Protein AF-A0A1Y2J7N5-F1 (afdb_monomer)

pLDDT: mean 80.91, std 19.7, range [40.22, 97.94]

Secondary structure (DSSP, 8-state):
------------------HHHHHHHHHHHHHTTS-HHHHHHHHHHHHHHHTTSS--TTGGGSS--

Mean predicted aligned error: 10.35 Å

Solvent-accessible surface area (backbone atoms only — not comparable to full-atom values): 4335 Å² total; per-residue (Å²): 136,84,83,81,75,80,80,78,81,68,82,84,83,85,80,91,74,55,72,72,57,49,54,50,50,50,52,50,12,57,76,64,77,44,50,61,69,54,43,52,50,52,53,51,50,54,49,34,31,75,72,66,77,38,88,50,87,78,64,77,79,78,74,88,126

Nearest PDB structures (foldseek):
  1bdv-assembly1_B  TM=9.602E-01  e=6.657E-01  Lederbergvirus P22
  6gts-assembly1_C-2  TM=7.362E-01  e=5.775E-01  Escherichia coli
  5x3t-assembly1_G  TM=7.152E-01  e=4.666E-01  Mycobacterium tuberculosis H37Rv
  5kko-assembly1_B-3  TM=4.671E-01  e=9.912E+00  Vibrio cholerae

Structure (mmCIF, N/CA/C/O backbone):
data_AF-A0A1Y2J7N5-F1
#
_entry.id   AF-A0A1Y2J7N5-F1
#
loop_
_atom_site.group_PDB
_atom_site.id
_atom_site.type_symbol
_atom_site.label_atom_id
_atom_site.label_alt_id
_atom_site.label_comp_id
_atom_site.label_asym_id
_atom_site.label_entity_id
_atom_site.label_seq_id
_atom_site.pdbx_PDB_ins_code
_atom_site.Cartn_x
_atom_site.Cartn_y
_atom_site.Cartn_z
_atom_site.occupancy
_atom_site.B_iso_or_equiv
_atom_site.auth_seq_id
_atom_site.auth_comp_id
_atom_site.auth_asym_id
_atom_site.auth_atom_id
_atom_site.pdbx_PDB_model_num
ATOM 1 N N . MET A 1 1 ? 28.502 29.096 4.134 1.00 40.94 1 MET A N 1
ATOM 2 C CA . MET A 1 1 ? 28.009 27.795 4.622 1.00 40.94 1 MET A CA 1
ATOM 3 C C . MET A 1 1 ? 26.617 27.634 4.046 1.00 40.94 1 MET A C 1
ATOM 5 O O . MET A 1 1 ? 25.754 28.414 4.414 1.00 40.94 1 MET A O 1
ATOM 9 N N . SER A 1 2 ? 26.442 26.769 3.047 1.00 45.75 2 SER A N 1
ATOM 10 C CA . SER A 1 2 ? 25.147 26.589 2.382 1.00 45.75 2 SER A CA 1
ATOM 11 C C . SER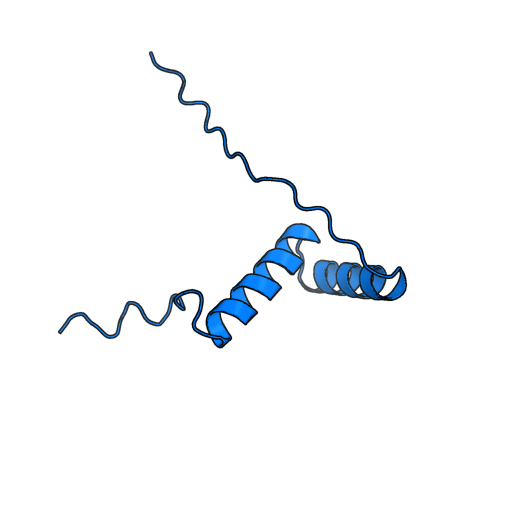 A 1 2 ? 24.382 25.489 3.103 1.00 45.75 2 SER A C 1
ATOM 13 O O . SER A 1 2 ? 24.815 24.338 3.093 1.00 45.75 2 SER A O 1
ATOM 15 N N . GLU A 1 3 ? 23.282 25.848 3.756 1.00 50.41 3 GLU A N 1
ATOM 16 C CA . GLU A 1 3 ? 22.349 24.888 4.335 1.00 50.41 3 GLU A CA 1
ATOM 17 C C . GLU A 1 3 ? 21.622 24.164 3.196 1.00 50.41 3 GLU A C 1
ATOM 19 O O . GLU A 1 3 ? 20.718 24.697 2.560 1.00 50.41 3 G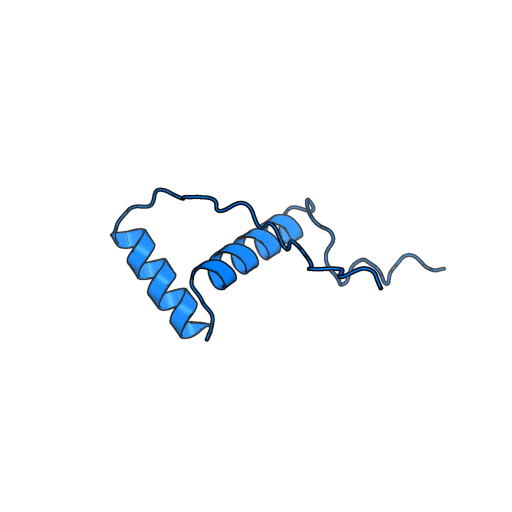LU A O 1
ATOM 24 N N . GLN A 1 4 ? 22.072 22.946 2.888 1.00 51.38 4 GLN A N 1
ATOM 25 C CA . GLN A 1 4 ? 21.314 21.982 2.096 1.00 51.38 4 GLN A CA 1
ATOM 26 C C . GLN A 1 4 ? 20.228 21.386 2.999 1.00 51.38 4 GLN A C 1
ATOM 28 O O . GLN A 1 4 ? 20.395 20.311 3.575 1.00 51.38 4 GLN A O 1
ATOM 33 N N . THR A 1 5 ? 19.106 22.084 3.151 1.00 52.53 5 THR A N 1
ATOM 34 C CA . THR A 1 5 ? 17.883 21.439 3.627 1.00 52.53 5 THR A CA 1
ATOM 35 C C . THR A 1 5 ? 17.333 20.623 2.465 1.00 52.53 5 THR A C 1
ATOM 37 O O . THR A 1 5 ? 16.876 21.164 1.465 1.00 52.53 5 THR A O 1
ATOM 40 N N . SER A 1 6 ? 17.479 19.304 2.564 1.00 52.38 6 SER A N 1
ATOM 41 C CA . SER A 1 6 ? 16.902 18.331 1.641 1.00 52.38 6 SER A CA 1
ATOM 42 C C . SER A 1 6 ? 15.381 18.500 1.600 1.00 52.38 6 SER A C 1
ATOM 44 O O . SER A 1 6 ? 14.668 17.984 2.462 1.00 52.38 6 SER A O 1
ATOM 46 N N . ASP A 1 7 ? 14.876 19.239 0.613 1.00 48.69 7 ASP A N 1
ATOM 47 C CA . ASP A 1 7 ? 13.455 19.275 0.282 1.00 48.69 7 ASP A CA 1
ATOM 48 C C . ASP A 1 7 ? 13.082 17.941 -0.369 1.00 48.69 7 ASP A C 1
ATOM 50 O O . ASP A 1 7 ? 12.992 17.803 -1.590 1.00 48.69 7 ASP A O 1
ATOM 54 N N . HIS A 1 8 ? 12.882 16.914 0.457 1.00 55.41 8 HIS A N 1
ATOM 55 C CA . HIS A 1 8 ? 12.305 15.644 0.029 1.00 55.41 8 HIS A CA 1
ATOM 56 C C . HIS A 1 8 ? 10.805 15.859 -0.250 1.00 55.41 8 HIS A C 1
ATOM 58 O O . HIS A 1 8 ? 9.929 15.384 0.476 1.00 55.41 8 HIS A O 1
ATOM 64 N N . PHE A 1 9 ? 10.491 16.628 -1.294 1.00 52.19 9 PHE A N 1
ATOM 65 C CA . PHE A 1 9 ? 9.127 16.871 -1.738 1.00 52.19 9 PHE A CA 1
ATOM 66 C C . PHE A 1 9 ? 8.572 15.573 -2.326 1.00 52.19 9 PHE A C 1
ATOM 68 O O . PHE A 1 9 ? 8.788 15.239 -3.488 1.00 52.19 9 PHE A O 1
ATOM 75 N N . THR A 1 10 ? 7.885 14.799 -1.490 1.00 65.62 10 THR A N 1
ATOM 76 C CA . THR A 1 10 ? 7.076 13.677 -1.961 1.00 65.62 10 THR A CA 1
ATOM 77 C C . THR A 1 10 ? 5.670 14.214 -2.163 1.00 65.62 10 THR A C 1
ATOM 79 O O . THR A 1 10 ? 4.971 14.502 -1.190 1.00 65.62 10 THR A O 1
ATOM 82 N N . GLU A 1 11 ? 5.269 14.397 -3.419 1.00 78.25 11 GLU A N 1
ATOM 83 C CA . GLU A 1 11 ? 3.911 14.815 -3.758 1.00 78.25 11 GLU A CA 1
ATOM 84 C C . GLU A 1 11 ? 2.899 13.857 -3.101 1.00 78.25 11 GLU A C 1
ATOM 86 O O . GLU A 1 11 ? 2.967 12.634 -3.268 1.00 78.25 11 GLU A O 1
ATOM 91 N N . ARG A 1 12 ? 1.988 14.393 -2.276 1.00 78.88 12 ARG A N 1
ATOM 92 C CA . ARG A 1 12 ? 0.991 13.574 -1.571 1.00 78.88 12 ARG A CA 1
ATOM 93 C C . ARG A 1 12 ? -0.151 13.237 -2.520 1.00 78.88 12 ARG A C 1
ATOM 95 O O . ARG A 1 12 ? -1.026 14.061 -2.760 1.00 78.88 12 ARG A O 1
ATOM 102 N N . ALA A 1 13 ? -0.181 11.995 -2.987 1.00 80.00 13 ALA A N 1
ATOM 103 C CA . ALA A 1 13 ? -1.327 11.457 -3.707 1.00 80.00 13 ALA A CA 1
ATOM 104 C C . ALA A 1 13 ? -2.469 11.084 -2.742 1.00 80.00 13 ALA A C 1
ATOM 106 O O . ALA A 1 13 ? -2.245 10.477 -1.689 1.00 80.00 13 ALA A O 1
ATOM 107 N N . VAL A 1 14 ? -3.704 11.423 -3.120 1.00 85.19 14 VAL A N 1
ATOM 108 C CA . VAL A 1 14 ? -4.925 11.031 -2.402 1.00 85.19 14 VAL A CA 1
ATOM 109 C C . VAL A 1 14 ? -5.666 9.989 -3.230 1.00 85.19 14 VAL A C 1
ATOM 111 O O . VAL A 1 14 ? -6.087 10.262 -4.352 1.00 85.19 14 VAL A O 1
ATOM 114 N N . PHE A 1 15 ? -5.858 8.801 -2.660 1.00 83.06 15 PHE A N 1
ATOM 115 C CA . PHE A 1 15 ? -6.566 7.703 -3.311 1.00 83.06 15 PHE A CA 1
ATOM 116 C C . PHE A 1 15 ? -7.957 7.548 -2.710 1.00 83.06 15 PHE A C 1
ATOM 118 O O . PHE A 1 15 ? -8.112 7.436 -1.494 1.00 83.06 15 PHE A O 1
ATOM 125 N N . LYS A 1 16 ? -8.973 7.507 -3.571 1.00 90.62 16 LYS A N 1
ATOM 126 C CA . LYS A 1 16 ? -10.314 7.081 -3.169 1.00 90.62 16 LYS A CA 1
ATOM 127 C C . LYS A 1 16 ? -10.352 5.555 -3.179 1.00 90.62 16 LYS A C 1
ATOM 129 O O . LYS A 1 16 ? -9.972 4.938 -4.169 1.00 90.62 16 LYS A O 1
ATOM 134 N N . CYS A 1 17 ? -10.816 4.958 -2.090 1.00 90.44 17 CYS A N 1
ATOM 135 C CA . CYS A 1 17 ? -11.069 3.525 -1.979 1.00 90.44 17 CYS A CA 1
ATOM 136 C C . CYS A 1 17 ? -12.365 3.302 -1.198 1.00 90.44 17 CYS A C 1
ATOM 138 O O . CYS A 1 17 ? -12.816 4.200 -0.482 1.00 90.44 17 CYS A O 1
ATOM 140 N N . SER A 1 18 ? -12.984 2.134 -1.374 1.00 96.75 18 SER A N 1
ATOM 141 C CA . SER A 1 18 ? -14.140 1.770 -0.559 1.00 96.75 18 SER A CA 1
ATOM 142 C C . SER A 1 18 ? -13.700 1.479 0.886 1.00 96.75 18 SER A C 1
ATOM 144 O O . SER A 1 18 ? -12.535 1.122 1.103 1.00 96.75 18 SER A O 1
ATOM 146 N N . PRO A 1 19 ? -14.597 1.615 1.879 1.00 96.31 19 PRO A N 1
AT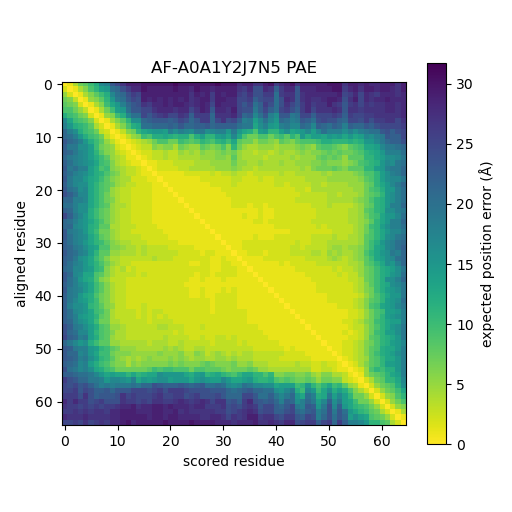OM 147 C CA . PRO A 1 19 ? -14.277 1.315 3.275 1.00 96.31 19 PRO A CA 1
ATOM 148 C C . PRO A 1 19 ? -13.747 -0.111 3.474 1.00 96.31 19 PRO A C 1
ATOM 150 O O . PRO A 1 19 ? -12.766 -0.317 4.182 1.00 96.31 19 PRO A O 1
ATOM 153 N N . GLU A 1 20 ? -14.330 -1.085 2.777 1.00 97.38 20 GLU A N 1
ATOM 154 C CA . GLU A 1 20 ? -13.953 -2.498 2.874 1.00 97.38 20 GLU A CA 1
ATOM 155 C C . GLU A 1 20 ? -12.529 -2.724 2.353 1.00 97.38 20 GLU A C 1
ATOM 157 O O . GLU A 1 20 ? -11.750 -3.483 2.933 1.00 97.38 20 GLU A O 1
ATOM 162 N N . LEU A 1 21 ? -12.155 -2.031 1.272 1.00 95.44 21 LEU A N 1
ATOM 163 C CA . LEU A 1 21 ? -10.798 -2.090 0.739 1.00 95.44 21 LEU A CA 1
ATOM 164 C C . LEU A 1 21 ? -9.795 -1.425 1.691 1.00 95.44 21 LEU A C 1
ATOM 166 O O . LEU A 1 21 ? -8.684 -1.931 1.854 1.00 95.44 21 LEU A O 1
ATOM 170 N N . LEU A 1 22 ? -10.181 -0.324 2.343 1.00 95.06 22 LEU A N 1
ATOM 171 C CA . LEU A 1 22 ? -9.330 0.356 3.319 1.00 95.06 22 LEU A CA 1
ATOM 172 C C . LEU A 1 22 ? -9.006 -0.547 4.519 1.00 95.06 22 LEU A C 1
ATOM 174 O O . LEU A 1 22 ? -7.845 -0.630 4.916 1.00 95.06 22 LEU A O 1
ATOM 178 N N . GLU A 1 23 ? -9.991 -1.284 5.039 1.00 97.19 23 GLU A N 1
ATOM 179 C CA . GLU A 1 23 ? -9.783 -2.243 6.134 1.00 97.19 23 GLU A CA 1
ATOM 180 C C . GLU A 1 23 ? -8.830 -3.383 5.758 1.00 97.19 23 GLU A C 1
ATOM 182 O O . GLU A 1 23 ? -8.027 -3.841 6.576 1.00 97.19 23 GLU A O 1
ATOM 187 N N . VAL A 1 24 ? -8.911 -3.873 4.518 1.00 97.25 24 VAL A N 1
ATOM 188 C CA . VAL A 1 24 ? -7.976 -4.888 4.017 1.00 97.25 24 VAL A CA 1
ATOM 189 C C . VAL A 1 24 ? -6.561 -4.319 3.973 1.00 97.25 24 VAL A C 1
ATOM 191 O O . VAL A 1 24 ? -5.645 -4.951 4.497 1.00 97.25 24 VAL A O 1
ATOM 194 N N . ILE A 1 25 ? -6.388 -3.117 3.418 1.00 95.88 25 ILE A N 1
ATOM 195 C CA . ILE A 1 25 ? -5.083 -2.451 3.334 1.00 95.88 25 ILE A CA 1
ATOM 196 C C . ILE A 1 25 ? -4.484 -2.253 4.734 1.00 95.88 25 ILE A C 1
ATOM 198 O O . ILE A 1 25 ? -3.299 -2.525 4.929 1.00 95.88 25 ILE A O 1
ATOM 202 N N . ASP A 1 26 ? -5.284 -1.822 5.710 1.00 96.44 26 ASP A N 1
ATOM 203 C CA . ASP A 1 26 ? -4.815 -1.590 7.080 1.00 96.44 26 ASP A CA 1
ATOM 204 C C . ASP A 1 26 ? -4.343 -2.873 7.761 1.00 96.44 26 ASP A C 1
ATOM 206 O O . ASP A 1 26 ? -3.260 -2.903 8.352 1.00 96.44 26 ASP A O 1
ATOM 210 N N . ARG A 1 27 ? -5.106 -3.961 7.620 1.00 97.94 27 ARG A N 1
ATOM 211 C CA . ARG A 1 27 ? -4.698 -5.269 8.146 1.00 97.94 27 ARG A CA 1
ATOM 212 C C . ARG A 1 27 ? -3.436 -5.788 7.466 1.00 97.94 27 ARG A C 1
ATOM 214 O O . ARG A 1 27 ? -2.562 -6.316 8.148 1.00 97.94 27 ARG A O 1
ATOM 221 N N . SER A 1 28 ? -3.318 -5.628 6.148 1.00 97.75 28 SER A N 1
ATOM 222 C CA . SER A 1 28 ? -2.130 -6.057 5.408 1.00 97.75 28 SER A CA 1
ATOM 223 C C . SER A 1 28 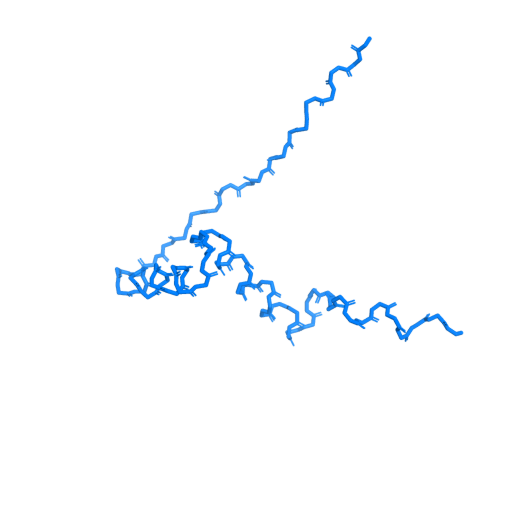? -0.887 -5.259 5.801 1.00 97.75 28 SER A C 1
ATOM 225 O O . SER A 1 28 ? 0.155 -5.857 6.055 1.00 97.75 28 SER A O 1
ATOM 227 N N . ALA A 1 29 ? -0.996 -3.936 5.934 1.00 97.25 29 ALA A N 1
ATOM 228 C CA . ALA A 1 29 ? 0.112 -3.096 6.380 1.00 97.25 29 ALA A CA 1
ATOM 229 C C . ALA A 1 29 ? 0.584 -3.482 7.793 1.00 97.25 29 ALA A C 1
ATOM 231 O O . ALA A 1 29 ? 1.786 -3.649 8.016 1.00 97.25 29 ALA A O 1
ATOM 232 N N . ALA A 1 30 ? -0.357 -3.711 8.717 1.00 97.00 30 ALA A N 1
ATOM 233 C CA . ALA A 1 30 ? -0.053 -4.162 10.074 1.00 97.00 30 ALA A CA 1
ATOM 234 C C . ALA A 1 30 ? 0.632 -5.540 10.090 1.00 97.00 30 ALA A C 1
ATOM 236 O O . ALA A 1 30 ? 1.641 -5.715 10.771 1.00 97.00 30 ALA A O 1
ATOM 237 N N . ALA A 1 31 ? 0.138 -6.499 9.299 1.00 97.69 31 ALA A N 1
ATOM 238 C CA . ALA A 1 31 ? 0.731 -7.834 9.179 1.00 97.69 31 ALA A CA 1
ATOM 239 C C . ALA A 1 31 ? 2.143 -7.815 8.565 1.00 97.69 31 ALA A C 1
ATOM 241 O O . ALA A 1 31 ? 2.949 -8.703 8.832 1.00 97.69 31 ALA A O 1
ATOM 242 N N . SER A 1 32 ? 2.453 -6.802 7.754 1.00 96.31 32 SER A N 1
ATOM 243 C CA . SER A 1 32 ? 3.777 -6.575 7.168 1.00 96.31 32 SER A CA 1
ATOM 244 C C . SER A 1 32 ? 4.674 -5.655 8.006 1.00 96.31 32 SER A C 1
ATOM 246 O O . SER A 1 32 ? 5.727 -5.249 7.518 1.00 96.31 32 SER A O 1
ATOM 248 N N . PHE A 1 33 ? 4.282 -5.316 9.242 1.00 96.31 33 PHE A N 1
ATOM 249 C CA . PHE A 1 33 ? 5.039 -4.442 10.151 1.00 96.31 33 PHE A CA 1
ATOM 250 C C . PHE A 1 33 ? 5.461 -3.110 9.509 1.00 96.31 33 PHE A C 1
ATOM 252 O O . PHE A 1 33 ? 6.562 -2.607 9.735 1.00 96.31 33 PHE A O 1
ATOM 259 N N . THR A 1 34 ? 4.588 -2.536 8.680 1.00 95.38 34 THR A N 1
ATOM 260 C CA . THR A 1 34 ? 4.876 -1.321 7.916 1.00 95.38 34 THR A CA 1
ATOM 261 C C . THR A 1 34 ? 3.705 -0.342 7.963 1.00 95.38 34 THR A C 1
ATOM 263 O O . THR A 1 34 ? 2.609 -0.659 8.425 1.00 95.38 34 THR A O 1
ATOM 266 N N . THR A 1 35 ? 3.925 0.886 7.501 1.00 95.00 35 THR A N 1
ATOM 267 C CA . THR A 1 35 ? 2.862 1.891 7.405 1.00 95.00 35 THR A CA 1
ATOM 268 C C . THR A 1 35 ? 1.992 1.644 6.175 1.00 95.00 35 THR A C 1
ATOM 270 O O . THR A 1 35 ? 2.443 1.074 5.181 1.00 95.00 35 THR 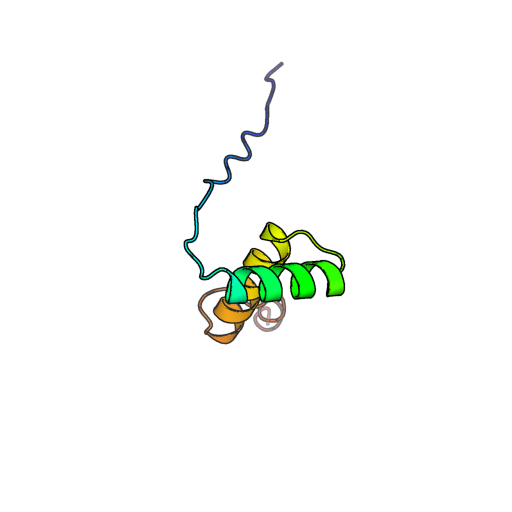A O 1
ATOM 273 N N . ARG A 1 36 ? 0.754 2.153 6.188 1.00 93.56 36 ARG A N 1
ATOM 274 C CA . ARG A 1 36 ? -0.157 2.099 5.031 1.00 93.56 36 ARG A CA 1
ATOM 275 C C . ARG A 1 36 ? 0.493 2.623 3.747 1.00 93.56 36 ARG A C 1
ATOM 277 O O . ARG A 1 36 ? 0.388 1.997 2.697 1.00 93.56 36 ARG A O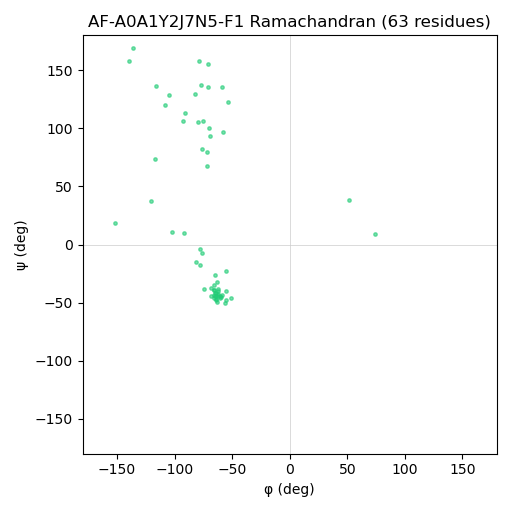 1
ATOM 284 N N . SER A 1 37 ? 1.166 3.771 3.827 1.00 92.25 37 SER A N 1
ATOM 285 C CA . SER A 1 37 ? 1.820 4.393 2.672 1.00 92.25 37 SER A CA 1
ATOM 286 C C . SER A 1 37 ? 2.959 3.535 2.124 1.00 92.25 37 SER A C 1
ATOM 288 O O . SER A 1 37 ? 3.062 3.379 0.910 1.00 92.25 37 SER A O 1
ATOM 290 N N . ASN A 1 38 ? 3.775 2.940 2.997 1.00 93.88 38 ASN A N 1
ATOM 291 C CA . ASN A 1 38 ? 4.859 2.053 2.583 1.00 93.88 38 ASN A CA 1
ATOM 292 C C . ASN A 1 38 ? 4.318 0.755 1.987 1.00 93.88 38 ASN A C 1
ATOM 294 O O . ASN A 1 38 ? 4.762 0.368 0.915 1.00 93.88 38 ASN A O 1
ATOM 298 N N . PHE A 1 39 ? 3.312 0.138 2.609 1.00 95.62 39 PHE A N 1
ATOM 299 C CA . PHE A 1 39 ? 2.668 -1.059 2.071 1.00 95.62 39 PHE A CA 1
ATOM 300 C C . PHE A 1 39 ? 2.146 -0.834 0.644 1.00 95.62 39 PHE A C 1
ATOM 302 O O . PHE A 1 39 ? 2.414 -1.631 -0.256 1.00 95.62 39 PHE A O 1
ATOM 309 N N . LEU A 1 40 ? 1.439 0.279 0.417 1.00 93.88 40 LEU A N 1
ATOM 310 C CA . LEU A 1 40 ? 0.928 0.640 -0.906 1.00 93.88 40 LEU A CA 1
ATOM 311 C C . LEU A 1 40 ? 2.061 0.892 -1.902 1.00 93.88 40 LEU A C 1
ATOM 313 O O . LEU A 1 40 ? 2.030 0.355 -3.008 1.00 93.88 40 LEU A O 1
ATOM 317 N N . ARG A 1 41 ? 3.074 1.671 -1.506 1.00 92.44 41 ARG A N 1
ATOM 318 C CA . ARG A 1 41 ? 4.253 1.936 -2.335 1.00 92.44 41 ARG A CA 1
ATOM 319 C C . ARG A 1 41 ? 4.938 0.635 -2.741 1.00 92.44 41 ARG A C 1
ATOM 321 O O . ARG A 1 41 ? 5.188 0.428 -3.922 1.00 92.44 41 ARG A O 1
ATOM 328 N N . ASP A 1 42 ? 5.214 -0.239 -1.782 1.00 93.88 42 ASP A N 1
ATOM 329 C CA . ASP A 1 42 ? 5.946 -1.482 -2.008 1.00 93.88 42 ASP A CA 1
ATOM 330 C C . ASP A 1 42 ? 5.131 -2.427 -2.904 1.00 93.88 42 ASP A C 1
ATOM 332 O O . ASP A 1 42 ? 5.670 -3.006 -3.845 1.00 93.88 42 ASP A O 1
ATOM 336 N N . THR A 1 43 ? 3.810 -2.487 -2.704 1.00 93.94 43 THR A N 1
ATOM 337 C CA . THR A 1 43 ? 2.885 -3.245 -3.563 1.00 93.94 43 THR A CA 1
ATOM 338 C C . THR A 1 43 ? 2.902 -2.743 -5.011 1.00 93.94 43 THR A C 1
ATOM 340 O O . THR A 1 43 ? 2.983 -3.545 -5.944 1.00 93.94 43 THR A O 1
ATOM 343 N N . VAL A 1 44 ? 2.848 -1.423 -5.221 1.00 93.56 44 VAL A N 1
ATOM 344 C CA . VAL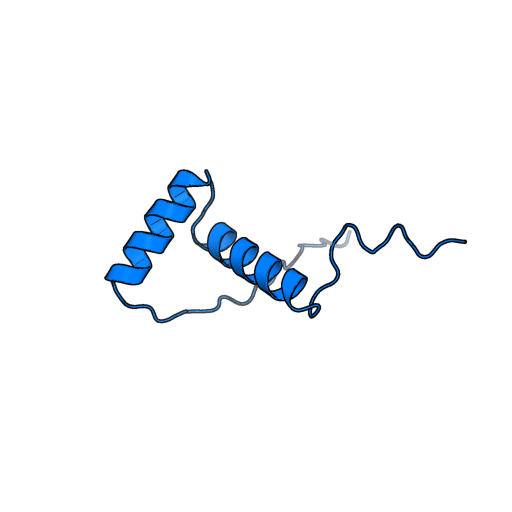 A 1 44 ? 2.905 -0.819 -6.563 1.00 93.56 44 VAL A CA 1
ATOM 345 C C . VAL A 1 44 ? 4.263 -1.069 -7.211 1.00 93.56 44 VAL A C 1
ATOM 347 O O . VAL A 1 44 ? 4.316 -1.493 -8.363 1.00 93.56 44 VAL A O 1
ATOM 350 N N . VAL A 1 45 ? 5.360 -0.862 -6.480 1.00 93.75 45 VAL A N 1
ATOM 351 C CA . VAL A 1 45 ? 6.721 -1.086 -6.986 1.00 93.75 45 VAL A CA 1
ATOM 352 C C . VAL A 1 45 ? 6.916 -2.543 -7.402 1.00 93.75 45 VAL A C 1
ATOM 354 O O . VAL A 1 45 ? 7.427 -2.800 -8.491 1.00 93.75 45 VAL A O 1
ATOM 357 N N . GLU A 1 46 ? 6.476 -3.502 -6.587 1.00 94.06 46 GLU A N 1
ATOM 358 C CA . GLU A 1 46 ? 6.557 -4.925 -6.927 1.00 94.06 46 GLU A CA 1
ATOM 359 C C . GLU A 1 46 ? 5.731 -5.273 -8.168 1.00 94.06 46 GLU A C 1
ATOM 361 O O . GLU A 1 46 ? 6.189 -6.032 -9.025 1.00 94.06 46 GLU A O 1
ATOM 366 N N . ARG A 1 47 ? 4.540 -4.685 -8.315 1.00 95.12 47 ARG A N 1
ATOM 367 C CA . ARG A 1 47 ? 3.721 -4.867 -9.516 1.00 95.12 47 ARG A CA 1
ATOM 368 C C . ARG A 1 47 ? 4.409 -4.311 -10.763 1.00 95.12 47 ARG A C 1
ATOM 370 O O . ARG A 1 47 ? 4.545 -5.034 -11.745 1.00 95.12 47 ARG A O 1
ATOM 377 N N . LEU A 1 48 ? 4.900 -3.076 -10.705 1.00 95.06 48 LEU A N 1
ATOM 378 C CA . LEU A 1 48 ? 5.589 -2.429 -11.826 1.00 95.06 48 LEU A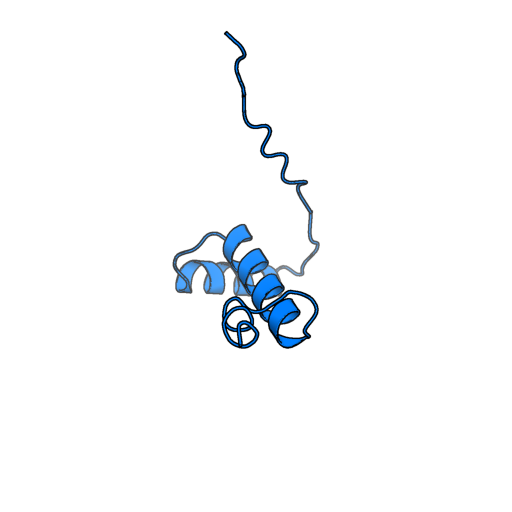 CA 1
ATOM 379 C C . LEU A 1 48 ? 6.885 -3.154 -12.212 1.00 95.06 48 LEU A C 1
ATOM 381 O O . LEU A 1 48 ? 7.234 -3.199 -13.390 1.00 95.06 48 LEU A O 1
ATOM 385 N N . ARG A 1 49 ? 7.583 -3.766 -11.247 1.00 93.94 49 ARG A N 1
ATOM 386 C CA . ARG A 1 49 ? 8.733 -4.644 -11.521 1.00 93.94 49 ARG A CA 1
ATOM 387 C C . ARG A 1 49 ? 8.335 -5.897 -12.289 1.00 93.94 49 ARG A C 1
ATOM 389 O O . ARG A 1 49 ? 9.024 -6.270 -13.233 1.00 93.94 49 ARG A O 1
ATOM 396 N N . ARG A 1 50 ? 7.232 -6.547 -11.905 1.00 93.00 50 ARG A N 1
ATOM 397 C CA . ARG A 1 50 ? 6.711 -7.733 -12.612 1.00 93.00 50 ARG A CA 1
ATOM 398 C C . ARG A 1 50 ? 6.241 -7.403 -14.024 1.00 93.00 50 ARG A C 1
ATOM 400 O O . ARG A 1 50 ? 6.409 -8.221 -14.918 1.00 93.00 50 ARG A O 1
ATOM 407 N N . GLU A 1 51 ? 5.687 -6.210 -14.215 1.00 95.25 51 GLU A N 1
ATOM 408 C CA . GLU A 1 51 ? 5.266 -5.693 -15.522 1.00 95.25 51 GLU A CA 1
ATOM 409 C C . GLU A 1 51 ? 6.448 -5.175 -16.370 1.00 95.25 51 GLU A C 1
ATOM 411 O O . GLU A 1 51 ? 6.254 -4.790 -17.518 1.00 95.25 51 GLU A O 1
ATOM 416 N N . GLY A 1 52 ? 7.679 -5.170 -15.838 1.00 92.81 52 GLY A N 1
ATOM 417 C CA . GLY A 1 52 ? 8.877 -4.709 -16.549 1.00 92.81 52 GLY A CA 1
ATOM 418 C C . GLY A 1 52 ? 8.975 -3.188 -16.714 1.00 92.81 52 GLY A C 1
ATOM 419 O O . GLY A 1 52 ? 9.853 -2.707 -17.423 1.00 92.81 52 GLY A O 1
ATOM 420 N N . VAL A 1 53 ? 8.101 -2.426 -16.051 1.00 95.62 53 VAL A N 1
ATOM 421 C CA . VAL A 1 53 ? 8.073 -0.955 -16.099 1.00 95.62 53 VAL A CA 1
ATOM 422 C C . VAL A 1 53 ? 9.223 -0.353 -15.288 1.00 95.62 53 VAL A C 1
ATOM 424 O O . VAL A 1 53 ? 9.819 0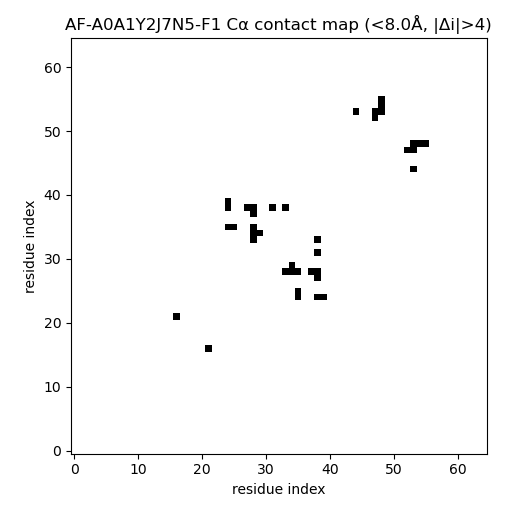.640 -15.696 1.00 95.62 53 VAL A O 1
ATOM 427 N N . ILE A 1 54 ? 9.548 -0.955 -14.138 1.00 91.69 54 ILE A N 1
ATOM 428 C CA . ILE A 1 54 ? 10.673 -0.551 -13.281 1.00 91.69 54 ILE A CA 1
ATOM 429 C C . ILE A 1 54 ? 11.690 -1.698 -13.240 1.00 91.69 54 ILE A C 1
ATOM 431 O O . ILE A 1 54 ? 11.288 -2.849 -13.052 1.00 91.69 54 ILE A O 1
ATOM 435 N N . PRO A 1 55 ? 13.005 -1.424 -13.356 1.00 86.62 55 PRO A N 1
ATOM 436 C CA . PRO A 1 55 ? 14.020 -2.465 -13.281 1.00 86.62 55 PRO A CA 1
ATOM 437 C C . PRO A 1 55 ? 13.964 -3.211 -11.944 1.00 86.62 55 PRO A C 1
ATOM 439 O O . PRO A 1 55 ? 13.869 -2.628 -10.858 1.00 86.62 55 PRO A O 1
ATOM 442 N N . SER A 1 56 ? 14.053 -4.537 -12.026 1.00 81.06 56 SER A N 1
ATOM 443 C CA . SER A 1 56 ? 14.269 -5.368 -10.847 1.00 81.06 56 SER A CA 1
ATOM 444 C C . SER A 1 56 ? 15.705 -5.170 -10.349 1.00 81.06 56 SER A C 1
ATOM 446 O O . SER A 1 56 ? 16.627 -5.237 -11.163 1.00 81.06 56 SER A O 1
ATOM 448 N N . PRO A 1 57 ? 15.944 -5.015 -9.032 1.00 72.88 57 PRO A N 1
ATOM 449 C CA . PRO A 1 57 ? 17.296 -4.911 -8.473 1.00 72.88 57 PRO A CA 1
ATOM 450 C C . PRO A 1 57 ? 18.214 -6.085 -8.848 1.00 72.88 57 PRO A C 1
ATOM 452 O O . PRO A 1 57 ? 19.432 -5.951 -8.829 1.00 72.88 57 PRO A O 1
ATOM 455 N N . ARG A 1 58 ? 17.641 -7.244 -9.205 1.00 60.78 58 ARG A N 1
ATOM 456 C CA . ARG A 1 58 ? 18.394 -8.425 -9.653 1.00 60.78 58 ARG A CA 1
ATOM 457 C C . ARG A 1 58 ? 18.817 -8.387 -11.125 1.00 60.78 58 ARG A C 1
ATOM 459 O O . ARG A 1 58 ? 19.681 -9.168 -11.503 1.00 60.78 58 ARG A O 1
ATOM 466 N N . ALA A 1 59 ? 18.248 -7.507 -11.948 1.00 56.00 59 ALA A N 1
ATOM 467 C CA . ALA A 1 59 ? 18.561 -7.438 -13.377 1.00 56.00 59 ALA A CA 1
ATOM 468 C C . ALA A 1 59 ? 19.897 -6.728 -13.672 1.00 56.00 59 ALA A C 1
ATOM 470 O O . ALA A 1 59 ? 20.469 -6.923 -14.739 1.00 56.00 59 ALA A O 1
ATOM 471 N N . THR A 1 60 ? 20.436 -5.952 -12.726 1.00 51.91 60 THR A N 1
ATOM 472 C CA . THR A 1 60 ? 21.657 -5.153 -12.940 1.00 51.91 60 THR A CA 1
ATOM 473 C C . THR A 1 60 ? 22.955 -5.978 -12.918 1.00 51.91 60 THR A C 1
ATOM 475 O O . THR A 1 60 ? 24.008 -5.449 -13.248 1.00 51.91 60 THR A O 1
ATOM 478 N N . MET A 1 61 ? 22.920 -7.272 -12.567 1.00 49.91 61 MET A N 1
ATOM 479 C CA . MET A 1 61 ? 24.130 -8.117 -12.493 1.00 49.91 61 MET A CA 1
ATOM 480 C C . MET A 1 61 ? 24.322 -9.072 -13.686 1.00 49.91 61 MET A C 1
ATOM 482 O O . MET A 1 61 ? 25.187 -9.939 -13.627 1.00 49.91 61 MET A O 1
ATOM 486 N N . VAL A 1 62 ? 23.554 -8.927 -14.775 1.00 50.38 62 VAL A N 1
ATOM 487 C CA . VAL A 1 62 ? 23.633 -9.813 -15.963 1.00 50.38 62 VAL A CA 1
ATOM 488 C C . VAL A 1 62 ? 23.981 -9.031 -17.241 1.00 50.38 62 VAL A C 1
ATOM 490 O O . VAL A 1 62 ? 23.452 -9.299 -18.313 1.00 50.38 62 VAL A O 1
ATOM 493 N N . GLY A 1 63 ? 24.848 -8.019 -17.134 1.00 45.41 63 GLY A N 1
ATOM 494 C CA . GLY A 1 63 ? 25.224 -7.175 -18.279 1.00 45.41 63 GLY A CA 1
ATOM 495 C C . GLY A 1 63 ? 26.618 -6.552 -18.216 1.00 45.41 63 GLY A C 1
ATOM 496 O O . GLY A 1 63 ? 26.865 -5.574 -18.910 1.00 45.41 63 GLY A O 1
ATOM 497 N N . ALA A 1 64 ? 27.513 -7.085 -17.382 1.00 40.88 64 ALA A N 1
ATOM 498 C CA . ALA A 1 64 ? 28.925 -6.713 -17.368 1.00 40.88 64 ALA A CA 1
ATOM 499 C C . ALA A 1 64 ? 29.769 -7.943 -17.729 1.00 40.88 64 ALA A C 1
ATOM 501 O O . ALA A 1 64 ? 30.362 -8.574 -16.855 1.00 40.88 64 ALA A O 1
ATOM 502 N N . VAL A 1 65 ? 29.748 -8.314 -19.011 1.00 40.22 65 VAL A N 1
ATOM 503 C CA . VAL A 1 65 ? 30.764 -9.155 -19.663 1.00 40.22 65 VAL A CA 1
ATOM 504 C C . VAL A 1 65 ? 31.091 -8.512 -20.998 1.00 40.22 65 VAL A C 1
ATOM 506 O O . VAL A 1 65 ? 30.122 -8.177 -21.716 1.00 40.22 65 VAL A O 1
#

Sequence (65 aa):
MSEQTSDHFTERAVFKCSPELLEVIDRSAAASFTTRSNFLRDTVVERLRREGVIPSPRATMVGAV

Radius of gyration: 17.04 Å; Cα contacts (8 Å, |Δi|>4): 20; chains: 1; bounding box: 45×38×30 Å

Foldseek 3Di:
DDDPPPPPDDPDDDDDDDPVVVVVLVVVCVVVVHDSVVSVVVVVVVVCCVVVNDPDPVVVPPPDD

Organism: Bradyrhizobium japonicum (NCBI:txid375)